Protein AF-A0A316LYT4-F1 (afdb_monomer)

Foldseek 3Di:
DDPLVVLLVVLVVVLVVLVVVLVCLDPVNCVVVVVVLVVDDPVVNLFFDVVQLSVLVSVLSVVLSVLSVVLSVCCVVPVVSSVVSVVVSVVSVVVSVVCSPSPNGGDDD

Radius of gyration: 17.32 Å; Cα contacts (8 Å, |Δi|>4): 76; chains: 1; bounding box: 44×28×43 Å

Sequence (109 aa):
MDKFQSGLLVISSATLLIFIIYTLVNEKKSSKWFKWYNQMDSEEQKKYNPIIAVNKLKRVLFLIVLVGISGFLISFYIPAISIVSFALIFIIFLVSIGYLGPRGCKIKK

Structure (mmCIF, N/CA/C/O backbone):
data_AF-A0A316LYT4-F1
#
_entry.id   AF-A0A316LYT4-F1
#
loop_
_atom_site.group_PDB
_atom_site.id
_atom_site.type_symbol
_atom_site.label_atom_id
_atom_site.label_alt_id
_atom_site.label_comp_id
_atom_site.label_asym_id
_atom_site.label_entity_id
_atom_site.label_seq_id
_atom_site.pdbx_PDB_ins_code
_atom_site.Cartn_x
_atom_site.Cartn_y
_atom_site.Cartn_z
_atom_site.occupancy
_atom_site.B_iso_or_equiv
_atom_site.auth_seq_id
_atom_site.auth_comp_id
_atom_site.auth_asym_id
_atom_site.auth_atom_id
_atom_site.pdbx_PDB_model_num
ATOM 1 N N . MET A 1 1 ? 11.784 14.145 -23.890 1.00 55.38 1 MET A N 1
ATOM 2 C CA . MET A 1 1 ? 11.971 13.249 -22.731 1.00 55.38 1 MET A CA 1
ATOM 3 C C . MET A 1 1 ? 11.645 11.846 -23.197 1.00 55.38 1 MET A C 1
ATOM 5 O O . MET A 1 1 ? 10.564 11.657 -23.749 1.00 55.38 1 MET A O 1
ATOM 9 N N . ASP A 1 2 ? 12.576 10.903 -23.076 1.00 72.56 2 ASP A N 1
ATOM 10 C CA . ASP A 1 2 ? 12.361 9.540 -23.572 1.00 72.56 2 ASP A CA 1
ATOM 11 C C . ASP A 1 2 ? 11.218 8.854 -22.816 1.00 72.56 2 ASP A C 1
ATOM 13 O O . ASP A 1 2 ? 11.021 9.087 -21.620 1.00 72.56 2 ASP A O 1
ATOM 17 N N . LYS A 1 3 ? 10.464 7.977 -23.496 1.00 69.12 3 LYS A N 1
ATOM 18 C CA . LYS A 1 3 ? 9.343 7.224 -22.890 1.00 69.12 3 LYS A CA 1
ATOM 19 C C . LYS A 1 3 ? 9.760 6.503 -21.602 1.00 69.12 3 LYS A C 1
ATOM 21 O O . LYS A 1 3 ? 8.977 6.421 -20.660 1.00 69.12 3 LYS A O 1
ATOM 26 N N . PHE A 1 4 ? 11.010 6.044 -21.545 1.00 67.81 4 PHE A N 1
ATOM 27 C CA . PHE A 1 4 ? 11.603 5.421 -20.367 1.00 67.81 4 PHE A CA 1
ATOM 28 C C . PHE A 1 4 ? 11.744 6.388 -19.179 1.00 67.81 4 PHE A C 1
ATOM 30 O O . PHE A 1 4 ? 11.313 6.069 -18.071 1.00 67.81 4 PHE A O 1
ATOM 37 N N . GLN A 1 5 ? 12.265 7.596 -19.413 1.00 72.19 5 GLN A N 1
ATOM 38 C CA . GLN A 1 5 ? 12.395 8.627 -18.378 1.00 72.19 5 GLN A CA 1
ATOM 39 C C . GLN A 1 5 ? 11.029 9.083 -17.865 1.00 72.19 5 GLN A C 1
ATOM 41 O O . GLN A 1 5 ? 10.841 9.226 -16.660 1.00 72.19 5 GLN A O 1
ATOM 46 N N . SER A 1 6 ? 10.052 9.248 -18.763 1.00 72.56 6 SER A N 1
ATOM 47 C CA . SER A 1 6 ? 8.685 9.581 -18.358 1.00 72.56 6 SER A CA 1
ATOM 48 C C . SER A 1 6 ? 8.039 8.476 -17.518 1.00 72.56 6 SER A C 1
ATOM 50 O O . SER A 1 6 ? 7.327 8.789 -16.568 1.00 72.56 6 SER A O 1
ATOM 52 N N . GLY A 1 7 ? 8.286 7.200 -17.832 1.00 69.56 7 GLY A N 1
ATOM 53 C CA . GLY A 1 7 ? 7.778 6.068 -17.051 1.00 69.56 7 GLY A CA 1
ATOM 54 C C . GLY A 1 7 ? 8.385 5.986 -15.647 1.00 69.56 7 GLY A C 1
ATOM 55 O O . GLY A 1 7 ? 7.653 5.803 -14.674 1.00 69.56 7 GLY A O 1
ATOM 56 N N . LEU A 1 8 ? 9.700 6.198 -15.523 1.00 74.19 8 LEU A N 1
ATOM 57 C CA . LEU A 1 8 ? 10.374 6.276 -14.222 1.00 74.19 8 LEU A CA 1
ATOM 58 C C . LEU A 1 8 ? 9.794 7.395 -13.355 1.00 74.19 8 LEU A C 1
ATOM 60 O O . LEU A 1 8 ? 9.500 7.166 -12.186 1.00 74.19 8 LEU A O 1
ATOM 64 N N . LEU A 1 9 ? 9.561 8.571 -13.943 1.00 77.44 9 LEU A N 1
ATOM 65 C CA . LEU A 1 9 ? 9.011 9.730 -13.241 1.00 77.44 9 LEU A CA 1
ATOM 66 C C . LEU A 1 9 ? 7.617 9.432 -12.666 1.00 77.44 9 LEU A C 1
ATOM 68 O O . LEU A 1 9 ? 7.361 9.710 -11.497 1.00 77.44 9 LEU A O 1
ATOM 72 N N . VAL A 1 10 ? 6.748 8.777 -13.444 1.00 75.88 10 VAL A N 1
ATOM 73 C CA . VAL A 1 10 ? 5.407 8.361 -12.992 1.00 75.88 10 VAL A CA 1
ATOM 74 C C . VAL A 1 10 ? 5.488 7.372 -11.825 1.00 75.88 10 VAL A C 1
ATOM 76 O O . VAL A 1 10 ? 4.772 7.534 -10.835 1.00 75.88 10 VAL A O 1
ATOM 79 N N . ILE A 1 11 ? 6.376 6.375 -11.899 1.00 73.06 11 ILE A N 1
ATOM 80 C CA . ILE A 1 11 ? 6.551 5.377 -10.831 1.00 73.06 11 ILE A CA 1
ATOM 81 C C . ILE A 1 11 ? 7.105 6.028 -9.561 1.00 73.06 11 ILE A C 1
ATOM 83 O O . ILE A 1 11 ? 6.601 5.760 -8.465 1.00 73.06 11 ILE A O 1
ATOM 87 N N . SER A 1 12 ? 8.097 6.911 -9.687 1.00 76.12 12 SER A N 1
ATOM 88 C CA . SER A 1 12 ? 8.646 7.664 -8.557 1.00 76.12 12 SER A CA 1
ATOM 89 C C . SER A 1 12 ? 7.577 8.531 -7.896 1.00 76.12 12 SER A C 1
ATOM 91 O O . SER A 1 12 ? 7.423 8.479 -6.676 1.00 76.12 12 SER A O 1
ATOM 93 N N . SER A 1 13 ? 6.790 9.274 -8.680 1.00 80.12 13 SER A N 1
ATOM 94 C CA . SER A 1 13 ? 5.700 10.106 -8.159 1.00 80.12 13 SER A CA 1
ATOM 95 C C . SER A 1 13 ? 4.620 9.276 -7.464 1.00 80.12 13 SER A C 1
ATOM 97 O O . SER A 1 13 ? 4.200 9.633 -6.364 1.00 80.12 13 SER A O 1
ATOM 99 N N . ALA A 1 14 ? 4.205 8.148 -8.049 1.00 79.50 14 ALA A N 1
ATOM 100 C CA . ALA A 1 14 ? 3.230 7.249 -7.432 1.00 79.50 14 ALA A CA 1
ATOM 101 C C . ALA A 1 14 ? 3.753 6.666 -6.110 1.00 79.50 14 ALA A C 1
ATOM 103 O O . ALA A 1 14 ? 3.049 6.683 -5.101 1.00 79.50 14 ALA A O 1
ATOM 104 N N . THR A 1 15 ? 5.010 6.217 -6.086 1.00 80.38 15 THR A N 1
ATOM 105 C CA . THR A 1 15 ? 5.651 5.670 -4.880 1.00 80.38 15 THR A CA 1
ATOM 106 C C . THR A 1 15 ? 5.743 6.726 -3.779 1.00 80.38 15 THR A C 1
ATOM 108 O O . THR A 1 15 ? 5.438 6.443 -2.620 1.00 80.38 15 THR A O 1
ATOM 111 N N . LEU A 1 16 ? 6.094 7.963 -4.135 1.00 83.25 16 LEU A N 1
ATOM 112 C CA . LEU A 1 16 ? 6.177 9.082 -3.199 1.00 83.25 16 LEU A CA 1
ATOM 113 C C . LEU A 1 16 ? 4.799 9.459 -2.640 1.00 83.25 16 LEU A C 1
ATOM 115 O O . LEU A 1 16 ? 4.661 9.695 -1.442 1.00 83.25 16 LEU A O 1
ATOM 119 N N . LEU A 1 17 ? 3.759 9.437 -3.474 1.00 83.38 17 LEU A N 1
ATOM 120 C CA . LEU A 1 17 ? 2.382 9.683 -3.046 1.00 83.38 17 LEU A CA 1
ATOM 121 C C . LEU A 1 17 ? 1.896 8.597 -2.075 1.00 83.38 17 LEU A C 1
ATOM 123 O O . LEU A 1 17 ? 1.330 8.912 -1.027 1.00 83.38 17 LEU A O 1
ATOM 127 N N . ILE A 1 18 ? 2.189 7.325 -2.359 1.00 83.38 18 ILE A N 1
ATOM 128 C CA . ILE A 1 18 ? 1.886 6.203 -1.457 1.00 83.38 18 ILE A CA 1
ATOM 129 C C . ILE A 1 18 ? 2.665 6.339 -0.143 1.00 83.38 18 ILE A C 1
ATOM 131 O O . ILE A 1 18 ? 2.104 6.098 0.926 1.00 83.38 18 ILE A O 1
ATOM 135 N N . PHE A 1 19 ? 3.924 6.776 -0.193 1.00 82.06 19 PHE A N 1
ATOM 136 C CA . PHE A 1 19 ? 4.720 7.043 1.002 1.00 82.06 19 PHE A CA 1
ATOM 137 C C . PHE A 1 19 ? 4.118 8.169 1.855 1.00 82.06 19 PHE A C 1
ATOM 139 O O . PHE A 1 19 ? 3.977 8.013 3.069 1.00 82.06 19 PHE A O 1
ATOM 146 N N . ILE A 1 20 ? 3.675 9.269 1.242 1.00 83.88 20 ILE A N 1
ATOM 147 C CA . ILE A 1 20 ? 2.967 10.343 1.955 1.00 83.88 20 ILE A CA 1
ATOM 148 C C . ILE A 1 20 ? 1.709 9.783 2.626 1.00 83.88 20 ILE A C 1
ATOM 150 O O . ILE A 1 20 ? 1.527 9.979 3.830 1.00 83.88 20 ILE A O 1
ATOM 154 N N . ILE A 1 21 ? 0.881 9.024 1.901 1.00 80.56 21 ILE A N 1
ATOM 155 C CA . ILE A 1 21 ? -0.311 8.377 2.471 1.00 80.56 21 ILE A CA 1
ATOM 156 C C . ILE A 1 21 ? 0.075 7.474 3.649 1.00 80.56 21 ILE A C 1
ATOM 158 O O . ILE A 1 21 ? -0.537 7.567 4.710 1.00 80.56 21 ILE A O 1
ATOM 162 N N . TYR A 1 22 ? 1.124 6.662 3.514 1.00 82.19 22 TYR A N 1
ATOM 163 C CA . TYR A 1 22 ? 1.635 5.812 4.590 1.00 82.19 22 TYR A CA 1
ATOM 164 C C . TYR A 1 22 ? 1.995 6.612 5.854 1.00 82.19 22 TYR A C 1
ATOM 166 O O . TYR A 1 22 ? 1.649 6.199 6.962 1.00 82.19 22 TYR A O 1
ATOM 174 N N . THR A 1 23 ? 2.631 7.780 5.714 1.00 79.75 23 THR A N 1
ATOM 175 C CA . THR A 1 23 ? 2.962 8.646 6.865 1.00 79.75 23 THR A CA 1
ATOM 176 C C . THR A 1 23 ? 1.740 9.330 7.489 1.00 79.75 23 THR A C 1
ATOM 178 O O . THR A 1 23 ? 1.745 9.656 8.682 1.00 79.75 23 THR A O 1
ATOM 181 N N . LEU A 1 24 ? 0.684 9.554 6.703 1.00 79.44 24 LEU A N 1
ATOM 182 C CA . LEU A 1 24 ? -0.578 10.129 7.170 1.00 79.44 24 LEU A CA 1
ATOM 183 C C . LEU A 1 24 ? -1.450 9.093 7.886 1.00 79.44 24 LEU A C 1
ATOM 185 O O . LEU A 1 24 ? -2.107 9.438 8.873 1.00 79.44 24 LEU A O 1
ATOM 189 N N . VAL A 1 25 ? -1.421 7.836 7.434 1.00 74.62 25 VAL A N 1
ATOM 190 C CA . VAL A 1 25 ? -2.115 6.708 8.065 1.00 74.62 25 VAL A CA 1
ATOM 191 C C . VAL A 1 25 ? -1.433 6.377 9.393 1.00 74.62 25 VAL A C 1
ATOM 193 O O . VAL A 1 25 ? -0.461 5.626 9.493 1.00 74.62 25 VAL A O 1
ATOM 196 N N . ASN A 1 26 ? -1.955 6.979 10.455 1.00 72.31 26 ASN A N 1
ATOM 197 C CA . ASN A 1 26 ? -1.534 6.717 11.821 1.00 72.31 26 ASN A CA 1
ATOM 198 C C . ASN A 1 26 ? -2.736 6.766 12.764 1.00 72.31 26 ASN A C 1
ATOM 200 O O . ASN A 1 26 ? -3.693 7.498 12.504 1.00 72.31 26 ASN A O 1
ATOM 204 N N . GLU A 1 27 ? -2.668 6.043 13.878 1.00 66.00 27 GLU A N 1
ATOM 205 C CA . GLU A 1 27 ? -3.757 5.972 14.859 1.00 66.00 27 GLU A CA 1
ATOM 206 C C . GLU A 1 27 ? -4.120 7.372 15.383 1.00 66.00 27 GLU A C 1
ATOM 208 O O . GLU A 1 27 ? -5.281 7.773 15.363 1.00 66.00 27 GLU A O 1
ATOM 213 N N . LYS A 1 28 ? -3.108 8.189 15.714 1.00 65.56 28 LYS A N 1
ATOM 214 C CA . LYS A 1 28 ? -3.301 9.568 16.202 1.00 65.56 28 LYS A CA 1
ATOM 215 C C . LYS A 1 28 ? -3.914 10.520 15.164 1.00 65.56 28 LYS A C 1
ATOM 217 O O . LYS A 1 28 ? -4.712 11.381 15.522 1.00 65.56 28 LYS A O 1
ATOM 222 N N . LYS A 1 29 ? -3.545 10.389 13.882 1.00 65.06 29 LYS A N 1
ATOM 223 C CA . LYS A 1 29 ? -4.041 11.261 12.793 1.00 65.06 29 LYS A CA 1
ATOM 224 C C . LYS A 1 29 ? -5.384 10.798 12.227 1.00 65.06 29 LYS A C 1
ATOM 226 O O . LYS A 1 29 ? -6.146 11.621 11.731 1.00 65.06 29 LYS A O 1
ATOM 231 N N . SER A 1 30 ? -5.723 9.520 12.389 1.00 65.25 30 SER A N 1
ATOM 232 C CA . SER A 1 30 ? -7.018 8.953 11.992 1.00 65.25 30 SER A CA 1
ATOM 233 C C . SER A 1 30 ? -8.137 9.271 12.994 1.00 65.25 30 SER A C 1
ATOM 235 O O . SER A 1 30 ? -9.203 8.666 12.948 1.00 65.25 30 SER A O 1
ATOM 237 N N . SER A 1 31 ? -7.931 10.233 13.900 1.00 64.50 31 SER A N 1
ATOM 238 C CA . SER A 1 31 ? -8.859 10.591 14.980 1.00 64.50 31 SER A CA 1
ATOM 239 C C . SER A 1 31 ? -10.260 10.970 14.492 1.00 64.50 31 SER A C 1
ATOM 241 O O . SER A 1 31 ? -11.233 10.665 15.172 1.00 64.50 31 SER A O 1
ATOM 243 N N . LYS A 1 32 ? -10.401 11.570 13.300 1.00 72.38 32 LYS A N 1
ATOM 244 C CA . LYS A 1 32 ? -11.717 11.814 12.675 1.00 72.38 32 LYS A CA 1
ATOM 245 C C . LYS A 1 32 ? -12.449 10.514 12.340 1.00 72.38 32 LYS A C 1
ATOM 247 O O . LYS A 1 32 ? -13.647 10.419 12.573 1.00 72.38 32 LYS A O 1
ATOM 252 N N . TRP A 1 33 ? -11.727 9.519 11.833 1.00 70.31 33 TRP A N 1
ATOM 253 C CA . TRP A 1 33 ? -12.290 8.209 11.525 1.00 70.31 33 TRP A CA 1
ATOM 254 C C . TRP A 1 33 ? -12.647 7.442 12.803 1.00 70.31 33 TRP A C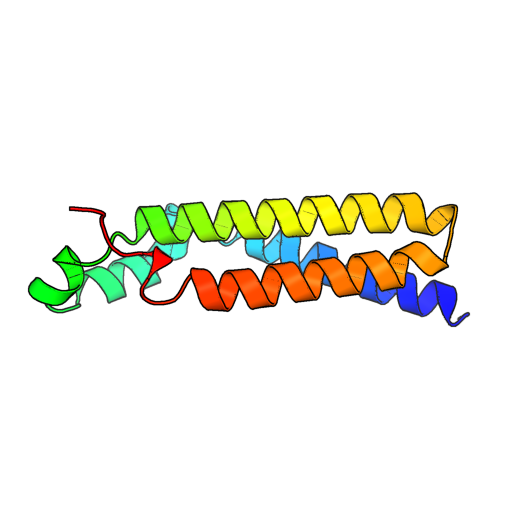 1
ATOM 256 O O . TRP A 1 33 ? -13.731 6.879 12.880 1.00 70.31 33 TRP A O 1
ATOM 266 N N . PHE A 1 34 ? -11.817 7.525 13.850 1.00 72.50 34 PHE A N 1
ATOM 267 C CA . PHE A 1 34 ? -12.171 6.996 15.175 1.00 72.50 34 PHE A CA 1
ATOM 268 C C . PHE A 1 34 ? -13.376 7.715 15.801 1.00 72.50 34 PHE A C 1
ATOM 270 O O . PHE A 1 34 ? -14.196 7.071 16.443 1.00 72.50 34 PHE A O 1
ATOM 277 N N . LYS A 1 35 ? -13.531 9.032 15.596 1.00 76.06 35 LYS A N 1
ATOM 278 C CA . LYS A 1 35 ? -14.722 9.778 16.040 1.00 76.06 35 LYS A CA 1
ATOM 279 C C . LYS A 1 35 ? -15.986 9.326 15.312 1.00 76.06 35 LYS A C 1
ATOM 281 O O . LYS A 1 35 ? -16.982 9.081 15.976 1.00 76.06 35 LYS A O 1
ATOM 286 N N . TRP A 1 36 ? -15.931 9.182 13.987 1.00 77.25 36 TRP A N 1
ATOM 287 C CA . TRP A 1 36 ? -17.039 8.636 13.195 1.00 77.25 36 TRP A CA 1
ATOM 288 C C . TRP A 1 36 ? -17.377 7.202 13.622 1.00 77.25 36 TRP A C 1
ATOM 290 O O . TRP A 1 36 ? -18.537 6.879 13.847 1.00 77.25 36 TRP A O 1
ATOM 300 N N . TYR A 1 37 ? -16.357 6.368 13.833 1.00 70.62 37 TYR A N 1
ATOM 301 C CA . TYR A 1 37 ? -16.523 5.010 14.340 1.00 70.62 37 TYR A CA 1
ATOM 302 C C . TYR A 1 37 ? -17.222 4.988 15.703 1.00 70.62 37 TYR A C 1
ATOM 304 O O . TYR A 1 37 ? -18.158 4.220 15.900 1.00 70.62 37 TYR A O 1
ATOM 312 N N . ASN A 1 38 ? -16.820 5.874 16.619 1.00 70.69 38 ASN A N 1
ATOM 313 C CA . ASN A 1 38 ? -17.414 5.996 17.950 1.00 70.69 38 ASN A CA 1
ATOM 314 C C . ASN A 1 38 ? -18.873 6.496 17.936 1.00 70.69 38 ASN A C 1
ATOM 316 O O . ASN A 1 38 ? -19.559 6.342 18.941 1.00 70.69 38 ASN A O 1
ATOM 320 N N . GLN A 1 39 ? -19.346 7.073 16.827 1.00 79.25 39 GLN A N 1
ATOM 321 C CA . GLN A 1 39 ? -20.741 7.497 16.626 1.00 79.25 39 GLN A CA 1
ATOM 322 C C . GLN A 1 39 ? -21.628 6.400 16.015 1.00 79.25 39 GLN A C 1
ATOM 324 O O . GLN A 1 39 ? -22.836 6.588 15.897 1.00 79.25 39 GLN A O 1
ATOM 329 N N . MET A 1 40 ? -21.036 5.280 15.597 1.00 75.88 40 MET A N 1
ATOM 330 C CA . MET A 1 40 ? -21.740 4.146 15.004 1.00 75.88 40 MET A CA 1
ATOM 331 C C . MET A 1 40 ? -22.474 3.328 16.075 1.00 75.88 40 MET A C 1
ATOM 333 O O . MET A 1 40 ? -22.077 3.330 17.241 1.00 75.88 40 MET A O 1
ATOM 337 N N . ASP A 1 41 ? -23.525 2.609 15.678 1.00 79.62 41 ASP A N 1
ATOM 338 C CA . ASP A 1 41 ? -24.318 1.807 16.608 1.00 79.62 41 ASP A CA 1
ATOM 339 C C . ASP A 1 41 ? -23.461 0.738 17.313 1.00 79.62 41 ASP A C 1
ATOM 341 O O . ASP A 1 41 ? -22.568 0.116 16.724 1.00 79.62 41 ASP A O 1
ATOM 345 N N . SER A 1 42 ? -23.728 0.519 18.599 1.00 73.56 42 SER A N 1
ATOM 346 C CA . SER A 1 42 ? -22.894 -0.304 19.482 1.00 73.56 42 SER A CA 1
ATOM 347 C C . SER A 1 42 ? -22.834 -1.776 19.047 1.00 73.56 42 SER A C 1
ATOM 349 O O . SER A 1 42 ? -21.828 -2.458 19.277 1.00 73.56 42 SER A O 1
ATOM 351 N N . GLU A 1 43 ? -23.876 -2.274 18.372 1.00 77.56 43 GLU A N 1
ATOM 352 C CA . GLU A 1 43 ? -23.896 -3.621 17.793 1.00 77.56 43 GLU A CA 1
ATOM 353 C C . GLU A 1 43 ? -22.980 -3.763 16.572 1.00 77.56 43 GLU A C 1
ATOM 355 O O . GLU A 1 43 ? -22.371 -4.820 16.368 1.00 77.56 43 GLU A O 1
ATOM 360 N N . GLU A 1 44 ? -22.852 -2.714 15.759 1.00 71.38 44 GLU A N 1
ATOM 361 C CA . GLU A 1 44 ? -21.937 -2.699 14.618 1.00 71.38 44 GLU A CA 1
ATOM 362 C C . GLU A 1 44 ? -20.496 -2.455 15.063 1.00 71.38 44 GLU A C 1
ATOM 364 O O . GLU A 1 44 ? -19.587 -3.129 14.571 1.00 71.38 44 GLU A O 1
ATOM 369 N N . GLN A 1 45 ? -20.280 -1.604 16.069 1.00 68.25 45 GLN A N 1
ATOM 370 C CA . GLN A 1 45 ? -18.961 -1.408 16.676 1.00 68.25 45 GLN A CA 1
ATOM 371 C C . GLN A 1 45 ? -18.376 -2.703 17.244 1.00 68.25 45 GLN A C 1
ATOM 373 O O . GLN A 1 45 ? -17.194 -2.979 17.076 1.00 68.25 45 GLN A O 1
ATOM 378 N N . LYS A 1 46 ? -19.174 -3.558 17.891 1.00 69.69 46 LYS A N 1
ATOM 379 C CA . LYS A 1 46 ? -18.660 -4.831 18.433 1.00 69.69 46 LYS A CA 1
ATOM 380 C C . LYS A 1 46 ? -18.168 -5.801 17.355 1.00 69.69 46 LYS A C 1
ATOM 382 O O . LYS A 1 46 ? -17.462 -6.755 17.677 1.00 69.69 46 LYS A O 1
ATOM 387 N N . LYS A 1 47 ? -18.536 -5.592 16.086 1.00 70.75 47 LYS A N 1
ATOM 388 C CA . LYS A 1 47 ? -18.112 -6.452 14.971 1.00 70.75 47 LYS A CA 1
ATOM 389 C C . LYS A 1 47 ? -16.741 -6.064 14.429 1.00 70.75 47 LYS A C 1
ATOM 391 O O . LYS A 1 47 ? -16.086 -6.915 13.827 1.00 70.75 47 LYS A O 1
ATOM 396 N N . TYR A 1 48 ? -16.298 -4.828 14.642 1.00 68.12 48 TYR A N 1
ATOM 397 C CA . TYR A 1 48 ? -15.104 -4.283 14.011 1.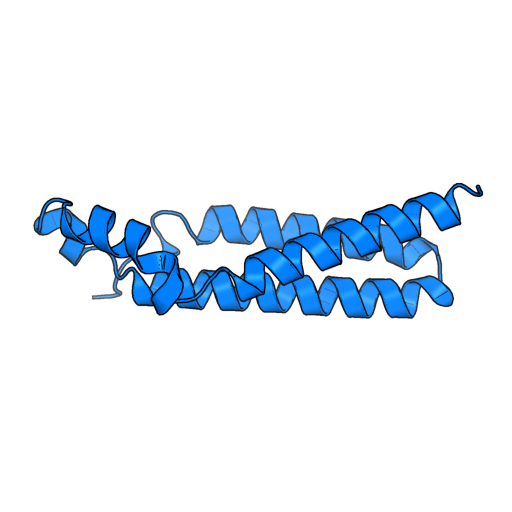00 68.12 48 TYR A CA 1
ATOM 398 C C . TYR A 1 48 ? -14.103 -3.771 15.049 1.00 68.12 48 TYR A C 1
ATOM 400 O O . TYR A 1 48 ? -14.452 -3.428 16.169 1.00 68.12 48 TYR A O 1
ATOM 408 N N . ASN A 1 49 ? -12.817 -3.750 14.704 1.00 72.50 49 ASN A N 1
ATOM 409 C CA . ASN A 1 49 ? -11.826 -3.038 15.506 1.00 72.50 49 ASN A CA 1
ATOM 410 C C . ASN A 1 49 ? -11.062 -2.056 14.608 1.00 72.50 49 ASN A C 1
ATOM 412 O O . ASN A 1 49 ? -10.285 -2.491 13.748 1.00 72.50 49 ASN A O 1
ATOM 416 N N . PRO A 1 50 ? -11.261 -0.740 14.791 1.00 71.00 50 PRO A N 1
ATOM 417 C CA . PRO A 1 50 ? -10.688 0.272 13.919 1.00 71.00 50 PRO A CA 1
ATOM 418 C C . PRO A 1 50 ? -9.156 0.318 14.010 1.00 71.00 50 PRO A C 1
ATOM 420 O O . PRO A 1 50 ? -8.480 0.536 13.006 1.00 71.00 50 PRO A O 1
ATOM 423 N N . ILE A 1 51 ? -8.584 0.007 15.175 1.00 75.88 51 ILE A N 1
ATOM 424 C CA . ILE A 1 51 ? -7.129 -0.048 15.380 1.00 75.88 51 ILE A CA 1
ATOM 425 C C . ILE A 1 51 ? -6.513 -1.157 14.515 1.00 75.88 51 ILE A C 1
ATOM 427 O O . ILE A 1 51 ? -5.505 -0.950 13.838 1.00 75.88 51 ILE A O 1
ATOM 431 N N . ILE A 1 52 ? -7.157 -2.328 14.468 1.00 76.50 52 ILE A N 1
ATOM 432 C CA . ILE A 1 52 ? -6.707 -3.457 13.639 1.00 76.50 52 ILE A CA 1
ATOM 433 C C . ILE A 1 52 ? -6.776 -3.097 12.151 1.00 76.50 52 ILE A C 1
ATOM 435 O O . ILE A 1 52 ? -5.868 -3.447 11.395 1.00 76.50 52 ILE A O 1
ATOM 439 N N . ALA A 1 53 ? -7.821 -2.383 11.729 1.00 75.38 53 ALA A N 1
ATOM 440 C CA . ALA A 1 53 ? -7.976 -1.937 10.348 1.00 75.38 53 ALA A CA 1
ATOM 441 C C . ALA A 1 53 ? -6.866 -0.956 9.935 1.00 75.38 53 ALA A C 1
ATOM 443 O O . ALA A 1 53 ? -6.232 -1.155 8.898 1.00 75.38 53 ALA A O 1
ATOM 444 N N . VAL A 1 54 ? -6.575 0.048 10.773 1.00 78.25 54 VAL A N 1
ATOM 445 C CA . VAL A 1 54 ? -5.497 1.024 10.534 1.00 78.25 54 VAL A CA 1
ATOM 446 C C . VAL A 1 54 ? -4.139 0.328 10.483 1.00 78.25 54 VAL A C 1
ATOM 448 O O . VAL A 1 54 ? -3.367 0.576 9.557 1.00 78.25 54 VAL A O 1
ATOM 451 N N . ASN A 1 55 ? -3.858 -0.596 11.405 1.00 81.00 55 ASN A N 1
ATOM 452 C CA . ASN A 1 55 ? -2.594 -1.335 11.410 1.00 81.00 55 ASN A CA 1
ATOM 453 C C . ASN A 1 55 ? -2.447 -2.269 10.199 1.00 81.00 55 ASN A C 1
ATOM 455 O O . ASN A 1 55 ? -1.369 -2.334 9.603 1.00 81.00 55 ASN A O 1
ATOM 459 N N . LYS A 1 56 ? -3.522 -2.942 9.766 1.00 80.50 56 LYS A N 1
ATOM 460 C CA . LYS A 1 56 ? -3.514 -3.728 8.519 1.00 80.50 56 LYS A CA 1
ATOM 461 C C . LYS A 1 56 ? -3.289 -2.849 7.293 1.00 80.50 56 LYS A C 1
ATOM 463 O O . LYS A 1 56 ? -2.441 -3.187 6.470 1.00 80.50 56 LYS A O 1
ATOM 468 N N . LEU A 1 57 ? -3.995 -1.723 7.191 1.00 81.12 57 LEU A N 1
ATOM 469 C CA . LEU A 1 57 ? -3.830 -0.767 6.095 1.00 81.12 57 LEU A CA 1
ATOM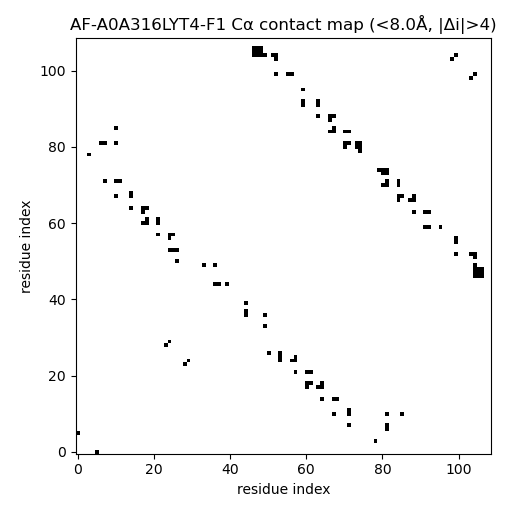 470 C C . LEU A 1 57 ? -2.391 -0.246 6.036 1.00 81.12 57 LEU A C 1
ATOM 472 O O . LEU A 1 57 ? -1.772 -0.245 4.975 1.00 81.12 57 LEU A O 1
ATOM 476 N N . LYS A 1 58 ? -1.827 0.126 7.187 1.00 83.25 58 LYS A N 1
ATOM 477 C CA . LYS A 1 58 ? -0.446 0.599 7.292 1.00 83.25 58 LYS A CA 1
ATOM 478 C C . LYS A 1 58 ? 0.562 -0.470 6.865 1.00 83.25 58 LYS A C 1
ATOM 480 O O . LYS A 1 58 ? 1.503 -0.157 6.141 1.00 83.25 58 LYS A O 1
ATOM 485 N N . ARG A 1 59 ? 0.343 -1.735 7.242 1.00 84.88 59 ARG A N 1
ATOM 486 C CA . ARG A 1 59 ? 1.183 -2.869 6.818 1.00 84.88 59 ARG A CA 1
ATOM 487 C C . ARG A 1 59 ? 1.125 -3.101 5.306 1.00 84.88 59 ARG A C 1
ATOM 489 O O . ARG A 1 59 ? 2.163 -3.335 4.697 1.00 84.88 59 ARG A O 1
ATOM 496 N N . VAL A 1 60 ? -0.058 -3.014 4.700 1.00 84.25 60 VAL A N 1
ATOM 497 C CA . VAL A 1 60 ? -0.224 -3.110 3.240 1.00 84.25 60 VAL A CA 1
ATOM 498 C C . VAL A 1 60 ? 0.499 -1.967 2.535 1.00 84.25 60 VAL A C 1
ATOM 500 O O . VAL A 1 60 ? 1.284 -2.213 1.625 1.00 84.25 60 VAL A O 1
ATOM 503 N N . LEU A 1 61 ? 0.268 -0.726 2.970 1.00 84.62 61 LEU A N 1
ATOM 504 C CA . LEU A 1 61 ? 0.923 0.448 2.394 1.00 84.62 61 LEU A CA 1
ATOM 505 C C . LEU A 1 61 ? 2.446 0.331 2.492 1.00 84.62 61 LEU A C 1
ATOM 507 O O . LEU A 1 61 ? 3.142 0.620 1.526 1.00 84.62 61 LEU A O 1
ATOM 511 N N . PHE A 1 62 ? 2.960 -0.171 3.617 1.00 85.44 62 PHE A N 1
ATOM 512 C CA . PHE A 1 62 ? 4.384 -0.441 3.788 1.00 85.44 62 PHE A CA 1
ATOM 513 C C . PHE A 1 62 ? 4.923 -1.462 2.773 1.00 85.44 62 PHE A C 1
ATOM 515 O O . PHE A 1 62 ? 5.965 -1.226 2.168 1.00 85.44 62 PHE A O 1
ATOM 522 N N . LEU A 1 63 ? 4.202 -2.565 2.532 1.00 86.12 63 LEU A N 1
ATOM 523 C CA . LEU A 1 63 ? 4.583 -3.551 1.512 1.00 86.12 63 LEU A CA 1
ATOM 524 C C . LEU A 1 63 ? 4.591 -2.943 0.107 1.00 86.12 63 LEU A C 1
ATOM 526 O O . LEU A 1 63 ? 5.530 -3.174 -0.649 1.00 86.12 63 LEU A O 1
ATOM 530 N N . ILE A 1 64 ? 3.583 -2.135 -0.227 1.00 85.62 64 ILE A N 1
ATOM 531 C CA . ILE A 1 64 ? 3.511 -1.454 -1.524 1.00 85.62 64 ILE A CA 1
ATOM 532 C C . ILE A 1 64 ? 4.704 -0.507 -1.706 1.00 85.62 64 ILE A C 1
ATOM 534 O O . ILE A 1 64 ? 5.317 -0.500 -2.771 1.00 85.62 64 ILE A O 1
ATOM 538 N N . VAL A 1 65 ? 5.076 0.248 -0.667 1.00 85.00 65 VAL A N 1
ATOM 539 C CA . VAL A 1 65 ? 6.258 1.124 -0.694 1.00 85.00 65 VAL A CA 1
ATOM 540 C C . VAL A 1 65 ? 7.539 0.314 -0.915 1.00 85.00 65 VAL A C 1
ATOM 542 O O . VAL A 1 65 ? 8.345 0.689 -1.764 1.00 85.00 65 VAL A O 1
ATOM 545 N N . LEU A 1 66 ? 7.724 -0.810 -0.213 1.00 86.94 66 LEU A N 1
ATOM 546 C CA . LEU A 1 66 ? 8.900 -1.672 -0.394 1.00 86.94 66 LEU A CA 1
ATOM 547 C C . LEU A 1 66 ? 9.002 -2.230 -1.820 1.00 86.94 66 LEU A C 1
ATOM 549 O O . LEU A 1 66 ? 10.084 -2.219 -2.413 1.00 86.94 66 LEU A O 1
ATOM 553 N N . VAL A 1 67 ? 7.882 -2.685 -2.389 1.00 86.19 67 VAL A N 1
ATOM 554 C CA . VAL A 1 67 ? 7.825 -3.175 -3.776 1.00 86.19 67 VAL A CA 1
ATOM 555 C C . VAL A 1 67 ? 8.106 -2.041 -4.767 1.00 86.19 67 VAL A C 1
ATOM 557 O O . VAL A 1 67 ? 8.866 -2.234 -5.711 1.00 86.19 67 VAL A O 1
ATOM 560 N N . GLY A 1 68 ? 7.569 -0.841 -4.532 1.00 83.19 68 GLY A N 1
ATOM 561 C CA . GLY A 1 68 ? 7.834 0.333 -5.369 1.00 83.19 68 GLY A CA 1
ATOM 562 C C . GLY A 1 68 ? 9.302 0.752 -5.369 1.00 83.19 68 GLY A C 1
ATOM 563 O O . GLY A 1 68 ? 9.880 0.949 -6.435 1.00 83.19 68 GLY A O 1
ATOM 564 N N . ILE A 1 69 ? 9.934 0.825 -4.193 1.00 83.56 69 ILE A N 1
ATOM 565 C CA . ILE A 1 69 ? 11.353 1.196 -4.067 1.00 83.56 69 ILE A CA 1
ATOM 566 C C . ILE A 1 69 ? 12.253 0.141 -4.719 1.00 83.56 69 ILE A C 1
ATOM 568 O O . ILE A 1 69 ? 13.136 0.489 -5.499 1.00 83.56 69 ILE A O 1
ATOM 572 N N . SER A 1 70 ? 12.030 -1.145 -4.432 1.00 85.62 70 SER A N 1
ATOM 573 C CA . SER A 1 70 ? 12.830 -2.230 -5.020 1.00 85.62 70 SER A CA 1
ATOM 574 C C . SER A 1 70 ? 12.663 -2.307 -6.540 1.00 85.62 70 SER A C 1
ATOM 576 O O . SER A 1 70 ? 13.659 -2.366 -7.261 1.00 85.62 70 SER A O 1
ATOM 578 N N . GLY A 1 71 ? 11.428 -2.209 -7.036 1.00 81.12 71 GLY A N 1
ATOM 579 C CA . GLY A 1 71 ? 11.131 -2.148 -8.465 1.00 81.12 71 GLY A CA 1
ATOM 580 C C . GLY A 1 71 ? 11.791 -0.958 -9.157 1.00 81.12 71 GLY A C 1
ATOM 581 O O . GLY A 1 71 ? 12.365 -1.111 -10.235 1.00 81.12 71 GLY A O 1
ATOM 582 N N . PHE A 1 72 ? 11.782 0.215 -8.519 1.00 80.06 72 PHE A N 1
ATOM 583 C CA . PHE A 1 72 ? 12.454 1.413 -9.021 1.00 80.06 72 PHE A CA 1
ATOM 584 C C . PHE A 1 72 ? 13.976 1.234 -9.102 1.00 80.06 72 PHE A C 1
ATOM 586 O O . PHE A 1 72 ? 14.560 1.500 -10.150 1.00 80.06 72 PHE A O 1
ATOM 593 N N . LEU A 1 73 ? 14.613 0.722 -8.041 1.00 83.50 73 LEU A N 1
ATOM 594 C CA . LEU A 1 73 ? 16.061 0.478 -8.011 1.00 83.50 73 LEU A CA 1
ATOM 595 C C . LEU A 1 73 ? 16.503 -0.506 -9.102 1.00 83.50 73 LEU A C 1
ATOM 597 O O . LEU A 1 73 ? 17.497 -0.267 -9.785 1.00 83.50 73 LEU A O 1
ATOM 601 N N . ILE A 1 74 ? 15.751 -1.589 -9.303 1.00 83.44 74 ILE A N 1
ATOM 602 C CA . ILE A 1 74 ? 16.078 -2.599 -10.316 1.00 83.44 74 ILE A CA 1
ATOM 603 C C . ILE A 1 74 ? 15.812 -2.074 -11.741 1.00 83.44 74 ILE A C 1
ATOM 605 O O . ILE A 1 74 ? 16.514 -2.451 -12.681 1.00 83.44 74 ILE A O 1
ATOM 609 N N . SER A 1 75 ? 14.853 -1.159 -11.911 1.00 79.62 75 SER A N 1
ATOM 610 C CA . SER A 1 75 ? 14.512 -0.579 -13.220 1.00 79.62 75 SER A CA 1
ATOM 611 C C . SER A 1 75 ? 15.652 0.221 -13.859 1.00 79.62 75 SER A C 1
ATOM 613 O O . SER A 1 75 ? 15.657 0.372 -15.078 1.00 79.62 75 SER A O 1
ATOM 615 N N . PHE A 1 76 ? 16.629 0.694 -13.075 1.00 77.31 76 PHE A N 1
ATOM 616 C CA . PHE A 1 76 ? 17.854 1.303 -13.613 1.00 77.31 76 PHE A CA 1
ATOM 617 C C . PHE A 1 76 ? 18.715 0.313 -14.404 1.00 77.31 76 PHE A C 1
ATOM 619 O O . PHE A 1 76 ? 19.390 0.717 -15.346 1.00 77.31 76 PHE A O 1
ATOM 626 N N . TYR A 1 77 ? 18.679 -0.969 -14.037 1.00 82.00 77 TYR A N 1
ATOM 627 C CA . TYR A 1 77 ? 19.442 -2.028 -14.697 1.00 82.00 77 TYR A CA 1
ATOM 628 C C . TYR A 1 77 ? 18.628 -2.713 -15.794 1.00 82.00 77 TYR A C 1
ATOM 630 O O . TYR A 1 77 ? 19.158 -3.035 -16.855 1.00 82.00 77 TYR A O 1
ATOM 638 N N . ILE A 1 78 ? 17.334 -2.946 -15.545 1.00 82.44 78 ILE A N 1
ATOM 639 C CA . ILE A 1 78 ? 16.441 -3.652 -16.468 1.00 82.44 78 ILE A CA 1
ATOM 640 C C . ILE A 1 78 ? 15.131 -2.861 -16.602 1.00 82.44 78 ILE A C 1
ATOM 642 O O . ILE A 1 78 ? 14.226 -3.015 -15.776 1.00 82.44 78 ILE A O 1
ATOM 646 N N . PRO A 1 79 ? 14.974 -2.060 -17.670 1.00 76.62 79 PRO A N 1
ATOM 647 C CA . PRO A 1 79 ? 13.811 -1.196 -17.878 1.00 76.62 79 PRO A CA 1
ATOM 648 C C . PRO A 1 79 ? 12.445 -1.886 -17.788 1.00 76.62 79 PRO A C 1
ATOM 650 O O . PRO A 1 79 ? 11.479 -1.301 -17.299 1.00 76.62 79 PRO A O 1
ATOM 653 N N . ALA A 1 80 ? 12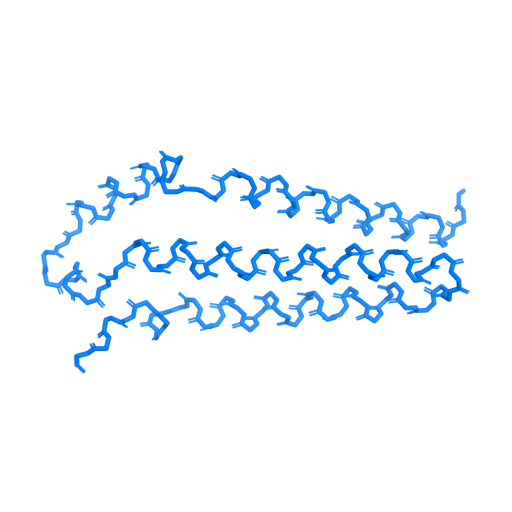.356 -3.142 -18.237 1.00 79.69 80 ALA A N 1
ATOM 654 C CA . ALA A 1 80 ? 11.114 -3.916 -18.260 1.00 79.69 80 ALA A CA 1
ATOM 655 C C . ALA A 1 80 ? 10.553 -4.224 -16.856 1.00 79.69 80 ALA A C 1
ATOM 657 O O . ALA A 1 80 ? 9.351 -4.454 -16.708 1.00 79.69 80 ALA A O 1
ATOM 658 N N . ILE A 1 81 ? 11.393 -4.189 -15.814 1.00 80.38 81 ILE A N 1
ATOM 659 C CA . ILE A 1 81 ? 10.989 -4.488 -14.431 1.00 80.38 81 ILE A CA 1
ATOM 660 C C . ILE A 1 81 ? 10.072 -3.403 -13.855 1.00 80.38 81 ILE A C 1
ATOM 662 O O . ILE A 1 81 ? 9.271 -3.690 -12.961 1.00 80.38 81 ILE A O 1
ATOM 666 N N . SER A 1 82 ? 10.093 -2.192 -14.413 1.00 71.50 82 SER A N 1
ATOM 667 C CA . SER A 1 82 ? 9.227 -1.098 -13.969 1.00 71.50 82 SER A CA 1
ATOM 668 C C . SER A 1 82 ? 7.741 -1.424 -14.191 1.00 71.50 82 SER A C 1
ATOM 670 O O . SER A 1 82 ? 6.921 -1.244 -13.290 1.00 71.50 82 SER A O 1
ATOM 672 N N . ILE A 1 83 ? 7.410 -2.020 -15.343 1.00 78.19 83 ILE A N 1
ATOM 673 C CA . ILE A 1 83 ? 6.044 -2.421 -15.713 1.00 78.19 83 ILE A CA 1
ATOM 674 C C . ILE A 1 83 ? 5.570 -3.574 -14.823 1.00 78.19 83 ILE A C 1
ATOM 676 O O . ILE A 1 83 ? 4.452 -3.549 -14.310 1.00 78.19 83 ILE A O 1
ATOM 680 N N . VAL A 1 84 ? 6.437 -4.566 -14.597 1.00 81.75 84 VAL A N 1
ATOM 681 C CA . VAL A 1 84 ? 6.140 -5.719 -13.732 1.00 81.75 84 VAL A CA 1
ATOM 682 C C . VAL A 1 84 ? 5.888 -5.269 -12.292 1.00 81.75 84 VAL A C 1
ATOM 684 O O . VAL A 1 84 ? 4.917 -5.690 -11.665 1.00 81.75 84 VAL A O 1
ATOM 687 N N . SER A 1 85 ? 6.721 -4.362 -11.781 1.0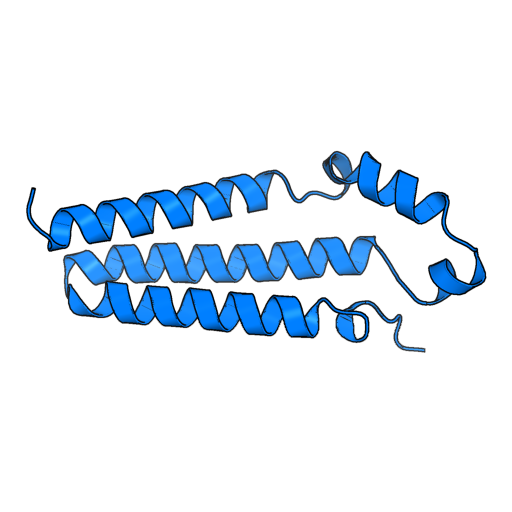0 79.44 85 SER A N 1
ATOM 688 C CA . SER A 1 85 ? 6.578 -3.805 -10.432 1.00 79.44 85 SER A CA 1
ATOM 689 C C . SER A 1 85 ? 5.285 -3.003 -10.292 1.00 79.44 85 SER A C 1
ATOM 691 O O . SER A 1 85 ? 4.583 -3.135 -9.290 1.00 79.44 85 SER A O 1
ATOM 693 N N . PHE A 1 86 ? 4.917 -2.229 -11.317 1.00 78.38 86 PHE A N 1
ATOM 694 C CA . PHE A 1 86 ? 3.650 -1.502 -11.345 1.00 78.38 86 PHE A CA 1
ATOM 695 C C . PHE A 1 86 ? 2.439 -2.448 -11.320 1.00 78.38 86 PHE A C 1
ATOM 697 O O . PHE A 1 86 ? 1.516 -2.245 -10.530 1.00 78.38 86 PHE A O 1
ATOM 704 N N . ALA A 1 87 ? 2.463 -3.520 -12.118 1.00 84.44 87 ALA A N 1
ATOM 705 C CA . ALA A 1 87 ? 1.410 -4.534 -12.111 1.00 84.44 87 ALA A CA 1
ATOM 706 C C . ALA A 1 87 ? 1.283 -5.219 -10.737 1.00 84.44 87 ALA A C 1
ATOM 708 O O . ALA A 1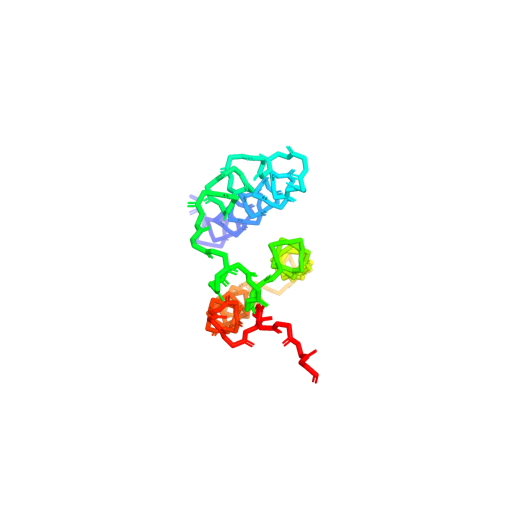 87 ? 0.172 -5.380 -10.231 1.00 84.44 87 ALA A O 1
ATOM 709 N N . LEU A 1 88 ? 2.407 -5.555 -10.092 1.00 84.38 88 LEU A N 1
ATOM 710 C CA . LEU A 1 88 ? 2.418 -6.130 -8.743 1.00 84.38 88 LEU A CA 1
ATOM 711 C C . LEU A 1 88 ? 1.825 -5.178 -7.700 1.00 84.38 88 LEU A C 1
ATOM 713 O O . LEU A 1 88 ? 0.997 -5.604 -6.895 1.00 84.38 88 LEU A O 1
ATOM 717 N N . ILE A 1 89 ? 2.194 -3.895 -7.733 1.00 83.88 89 ILE A N 1
ATOM 718 C CA . ILE A 1 89 ? 1.606 -2.870 -6.857 1.00 83.88 89 ILE A CA 1
ATOM 719 C C . ILE A 1 89 ? 0.088 -2.820 -7.041 1.00 83.88 89 ILE A C 1
ATOM 721 O O . ILE A 1 89 ? -0.647 -2.817 -6.052 1.00 83.88 89 ILE A O 1
ATOM 725 N N . PHE A 1 90 ? -0.387 -2.831 -8.288 1.00 82.44 90 PHE A N 1
ATOM 726 C CA . PHE A 1 90 ? -1.814 -2.771 -8.592 1.00 82.44 90 PHE A CA 1
ATOM 727 C C . PHE A 1 90 ? -2.567 -4.007 -8.080 1.00 82.44 90 PHE A C 1
ATOM 729 O O . PHE A 1 90 ? -3.622 -3.874 -7.459 1.00 82.44 90 PHE A O 1
ATOM 736 N N . ILE A 1 91 ? -2.001 -5.205 -8.257 1.00 85.25 91 ILE A N 1
ATOM 737 C CA . ILE A 1 91 ? -2.570 -6.454 -7.729 1.00 85.25 91 ILE A CA 1
ATOM 738 C C . ILE A 1 91 ? -2.633 -6.413 -6.201 1.00 85.25 91 ILE A C 1
ATOM 740 O O . ILE A 1 91 ? -3.688 -6.684 -5.627 1.00 85.25 91 ILE A O 1
ATOM 744 N N . ILE A 1 92 ? -1.537 -6.037 -5.531 1.00 82.50 92 ILE A N 1
ATOM 745 C CA . ILE A 1 92 ? -1.500 -5.926 -4.065 1.00 82.50 92 ILE A CA 1
ATOM 746 C C . ILE A 1 92 ? -2.557 -4.928 -3.593 1.00 82.50 92 ILE A C 1
ATOM 748 O O . ILE A 1 92 ? -3.265 -5.204 -2.626 1.00 82.50 92 ILE A O 1
ATOM 752 N N . PHE A 1 93 ? -2.700 -3.798 -4.281 1.00 79.12 93 PHE A N 1
ATOM 753 C CA . PHE A 1 93 ? -3.687 -2.779 -3.949 1.00 79.12 93 PHE A CA 1
ATOM 754 C C . PHE A 1 93 ? -5.128 -3.295 -4.095 1.00 79.12 93 PHE A C 1
ATOM 756 O O . PHE A 1 93 ? -5.910 -3.179 -3.151 1.00 79.12 93 PHE A O 1
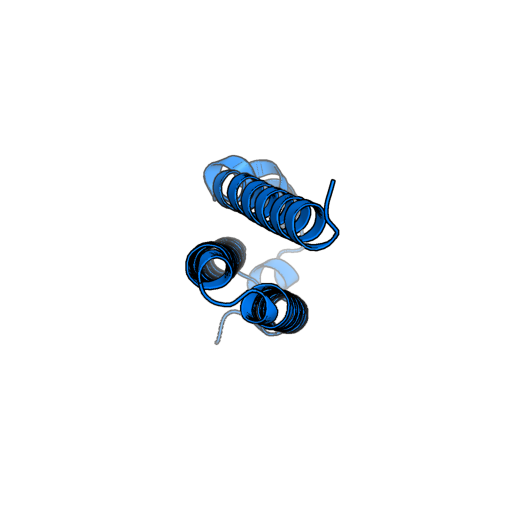ATOM 763 N N . LEU A 1 94 ? -5.465 -3.943 -5.216 1.00 81.56 94 LEU A N 1
ATOM 764 C CA . LEU A 1 94 ? -6.790 -4.532 -5.454 1.00 81.56 94 LEU A CA 1
ATOM 765 C C . LEU A 1 94 ? -7.134 -5.629 -4.442 1.00 81.56 94 LEU A C 1
ATOM 767 O O . LEU A 1 94 ? -8.212 -5.609 -3.842 1.00 81.56 94 LEU A O 1
ATOM 771 N N . VAL A 1 95 ? -6.205 -6.562 -4.215 1.00 78.88 95 VAL A N 1
ATOM 772 C CA . VAL A 1 95 ? -6.367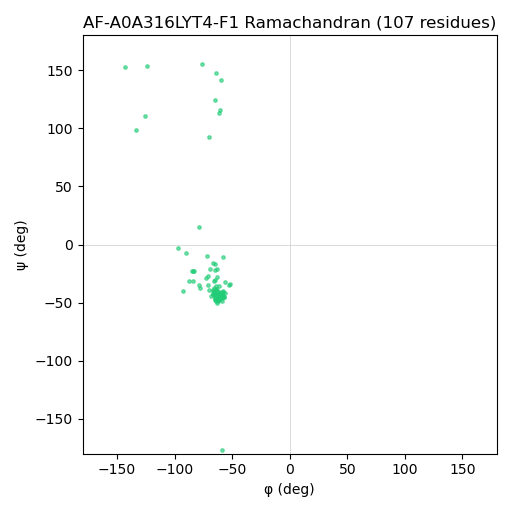 -7.633 -3.222 1.00 78.88 95 VAL A CA 1
ATOM 773 C C . VAL A 1 95 ? -6.555 -7.031 -1.837 1.00 78.88 95 VAL A C 1
ATOM 775 O O . VAL A 1 95 ? -7.418 -7.473 -1.081 1.00 78.88 95 VAL A O 1
ATOM 778 N N . SER A 1 96 ? -5.800 -5.984 -1.513 1.00 72.62 96 SER A N 1
ATOM 779 C CA . SER A 1 96 ? -5.906 -5.318 -0.222 1.00 72.62 96 SER A CA 1
ATOM 780 C C . SER A 1 96 ? -7.242 -4.618 -0.043 1.00 72.62 96 SER A C 1
ATOM 782 O O . SER A 1 96 ? -7.824 -4.778 1.020 1.00 72.62 96 SER A O 1
ATOM 784 N N . ILE A 1 97 ? -7.779 -3.920 -1.048 1.00 71.38 97 ILE A N 1
ATOM 785 C CA . ILE A 1 97 ? -9.129 -3.329 -0.978 1.00 71.38 97 ILE A CA 1
ATOM 786 C C . ILE A 1 97 ? -10.185 -4.421 -0.774 1.00 71.38 97 ILE A C 1
ATOM 788 O O . ILE A 1 97 ? -11.039 -4.295 0.106 1.00 71.38 97 ILE A O 1
ATOM 792 N N . GLY A 1 98 ? -10.095 -5.521 -1.527 1.00 64.00 98 GLY A N 1
ATOM 793 C CA . GLY A 1 98 ? -11.005 -6.657 -1.376 1.00 64.00 98 GLY A CA 1
ATOM 794 C C . GLY A 1 98 ? -10.926 -7.309 0.011 1.00 64.00 98 GLY A C 1
ATOM 795 O O . GLY A 1 98 ? -11.946 -7.720 0.567 1.00 64.00 98 GLY A O 1
ATOM 796 N N . TYR A 1 99 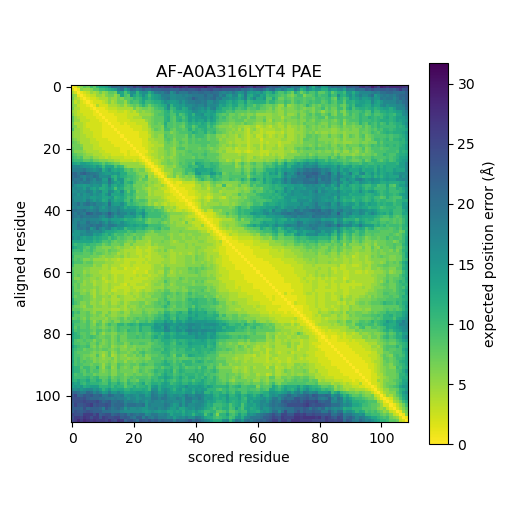? -9.731 -7.364 0.605 1.00 63.62 99 TYR A N 1
ATOM 797 C CA . TYR A 1 99 ? -9.492 -8.003 1.902 1.00 63.62 99 TYR A CA 1
ATOM 798 C C . TYR A 1 99 ? -9.725 -7.075 3.108 1.00 63.62 99 TYR A C 1
ATOM 800 O O . TYR A 1 99 ? -10.152 -7.543 4.164 1.00 63.62 99 TYR A O 1
ATOM 808 N N . LEU A 1 100 ? -9.485 -5.766 2.963 1.00 58.59 100 LEU A N 1
ATOM 809 C CA . LEU A 1 100 ? -9.796 -4.713 3.946 1.00 58.59 100 LEU A CA 1
ATOM 810 C C . LEU A 1 100 ? -11.300 -4.426 4.049 1.00 58.59 100 LEU A C 1
ATOM 812 O O . LEU A 1 100 ? -11.723 -3.738 4.977 1.00 58.59 100 LEU A O 1
ATOM 816 N N . GLY A 1 101 ? -12.106 -4.983 3.143 1.00 56.72 101 GLY A N 1
ATOM 817 C CA . GLY A 1 101 ? -13.556 -5.026 3.268 1.00 56.72 101 GLY A CA 1
ATOM 818 C C . GLY A 1 101 ? -14.042 -5.753 4.540 1.00 56.72 101 GLY A C 1
ATOM 819 O O . GLY A 1 101 ? -13.251 -6.236 5.358 1.00 56.72 101 GLY A O 1
ATOM 820 N N . PRO A 1 102 ? -15.366 -5.909 4.715 1.00 51.19 102 PRO A N 1
ATOM 821 C CA . PRO A 1 102 ? -16.004 -6.334 5.970 1.00 51.19 102 PRO A CA 1
ATOM 822 C C . PRO A 1 102 ? -15.551 -7.699 6.520 1.00 51.19 102 PRO A C 1
ATOM 824 O O . PRO A 1 102 ? -15.879 -8.047 7.650 1.00 51.19 102 PRO A O 1
ATOM 827 N N . ARG A 1 103 ? -14.796 -8.497 5.755 1.00 52.22 103 ARG A N 1
ATOM 828 C CA . ARG A 1 103 ? -14.222 -9.776 6.202 1.00 52.22 103 ARG A CA 1
ATOM 829 C C . ARG A 1 103 ? -12.897 -9.621 6.961 1.00 52.22 103 ARG A C 1
ATOM 831 O O . ARG A 1 103 ? -12.640 -10.417 7.859 1.00 52.22 103 ARG A O 1
ATOM 838 N N . GLY A 1 104 ? -12.073 -8.617 6.650 1.00 52.19 104 GLY A N 1
ATOM 839 C CA . GLY A 1 104 ? -10.746 -8.438 7.255 1.00 52.19 104 GLY A CA 1
ATOM 840 C C . GLY A 1 104 ? -10.752 -7.719 8.603 1.00 52.19 104 GLY A C 1
ATOM 841 O O . GLY A 1 104 ? -9.818 -7.900 9.389 1.00 52.19 104 GLY A O 1
ATOM 842 N N . CYS A 1 105 ? -11.793 -6.933 8.874 1.00 54.94 105 CYS A N 1
ATOM 843 C CA . CYS A 1 105 ? -11.933 -6.151 10.104 1.00 54.94 105 CYS A CA 1
ATOM 844 C C . CYS A 1 105 ? -12.793 -6.836 11.175 1.00 54.94 105 CYS A C 1
ATOM 846 O O . CYS A 1 105 ? -12.916 -6.293 12.271 1.00 54.94 105 CYS A O 1
ATOM 848 N N . LYS A 1 106 ? -13.370 -8.011 10.878 1.00 56.72 106 LYS A N 1
ATOM 849 C CA . LYS A 1 106 ? -14.124 -8.794 11.860 1.00 56.72 106 LYS A CA 1
ATOM 850 C C . LYS A 1 106 ? -13.198 -9.271 12.969 1.00 56.72 106 LYS A C 1
ATOM 852 O O . LYS A 1 106 ? -12.196 -9.939 12.705 1.00 56.72 106 LYS A O 1
ATOM 857 N N . ILE A 1 107 ? -13.554 -8.939 14.204 1.00 56.03 107 ILE A N 1
ATOM 858 C CA . ILE A 1 107 ? -12.951 -9.541 15.392 1.00 56.03 107 ILE A CA 1
ATOM 859 C C . ILE A 1 107 ? -13.245 -11.044 15.294 1.00 56.03 107 ILE A C 1
ATOM 861 O O . ILE A 1 107 ? -14.409 -11.444 15.242 1.00 56.03 107 ILE A O 1
ATOM 865 N N . LYS A 1 108 ? -12.202 -11.877 15.165 1.00 53.88 108 LYS A N 1
ATOM 866 C CA . LYS A 1 108 ? -12.366 -13.330 15.287 1.00 53.88 108 LYS A CA 1
ATOM 867 C C . LYS A 1 108 ? -12.873 -13.583 16.707 1.00 53.88 108 LYS A C 1
ATOM 869 O O . LYS A 1 108 ? -12.166 -13.253 17.654 1.00 53.88 108 LYS A O 1
ATOM 874 N N . LYS A 1 109 ? -14.115 -14.054 16.809 1.00 45.91 109 LYS A N 1
ATOM 875 C CA . LYS A 1 109 ? -14.659 -14.629 18.037 1.00 45.91 109 LYS A CA 1
ATOM 876 C C . LYS A 1 109 ? -13.884 -15.893 18.379 1.00 45.91 109 LYS A C 1
ATOM 878 O O . LYS A 1 109 ? -13.540 -16.619 17.417 1.00 45.91 109 LYS A O 1
#

Solvent-accessible surface area (backbone atoms only — not comparable to full-atom values): 6049 Å² total; per-residue (Å²): 131,55,74,64,59,54,51,51,51,52,52,52,51,52,38,50,51,51,45,52,49,43,72,56,61,38,78,83,69,41,45,67,58,54,50,54,54,70,71,46,59,70,77,62,45,72,44,47,42,71,68,59,43,52,52,50,52,39,52,51,43,50,51,44,41,54,46,45,52,52,24,53,63,49,24,78,81,40,66,71,42,42,60,54,36,50,52,50,44,51,50,52,50,52,53,43,57,66,43,66,33,86,78,58,32,42,64,83,125

pLDDT: mean 75.01, std 9.18, range [45.91, 86.94]

Secondary structure (DSSP, 8-state):
--HHHHHHHHHHHHHHHHHHHHHH--TTTTHHHHHHHHTS-HHHHTTB-HHHHHHHHHHHHHHHHHHHHHHHHHHTT-TTHHHHHHHHHHHHHHHHHHHHTTTTSB---

Mean predicted aligned error: 8.91 Å

Nearest PDB structures (foldseek):
  4wpc-assembly1_B  TM=2.902E-01  e=2.561E+00  Saccharomyces cerevisiae S288C

Organism: NCBI:txid1529